Protein AF-I0K6R4-F1 (afdb_monomer_lite)

Secondary structure (DSSP, 8-state):
-PPPPPHHHHHHHHHHHHHHHHHHHHHHH-SSS-SS-HHHHHHHHHHHHHHHHHHHHHSPP--------

Radius of gyration: 17.39 Å; chains: 1; bounding box: 51×17×47 Å

Sequence (69 aa):
MAKQITLEQEIKELERELSMRRSVYPEWSKGPKPRLKPDTADHRIACLESTLARLKRMAPAKPEQASIF

Foldseek 3Di:
DPDDQDLVNVLVVLVVVLVVLVVPVVQQCDDPDHVAPPVRSVVVSVVSVVVSVVSVVVPPPPPPPPPPD

Organism: NCBI:txid1166018

pLDDT: mean 87.58, std 16.07, range [44.56, 98.19]

Structure (mmCIF, N/CA/C/O backbone):
data_AF-I0K6R4-F1
#
_entry.id   AF-I0K6R4-F1
#
loop_
_atom_site.group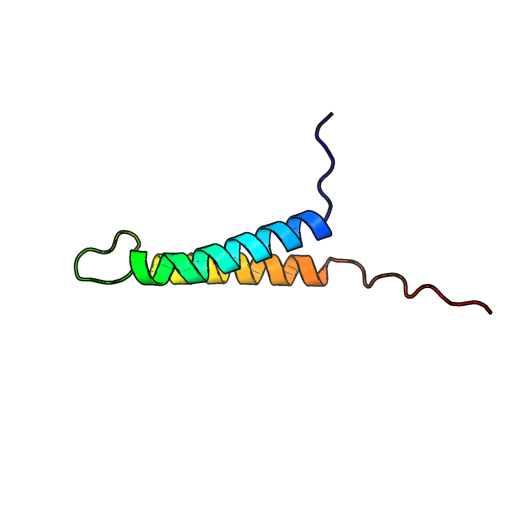_PDB
_atom_site.id
_atom_site.type_symbol
_atom_site.label_atom_id
_atom_site.label_alt_id
_atom_site.label_comp_id
_atom_site.label_asym_id
_atom_site.label_entity_id
_atom_site.label_seq_id
_atom_site.pdbx_PDB_ins_code
_atom_site.Cartn_x
_atom_site.Cartn_y
_atom_site.Cartn_z
_atom_site.occu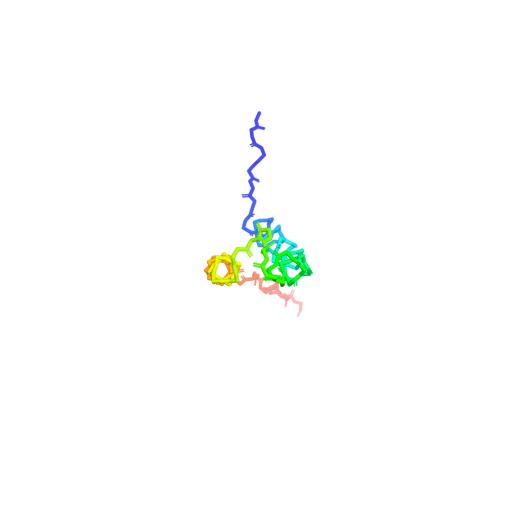pancy
_atom_site.B_iso_or_equiv
_atom_site.auth_seq_id
_atom_site.auth_comp_id
_atom_site.auth_asym_id
_atom_site.auth_atom_id
_atom_site.pdbx_PDB_model_num
ATOM 1 N N . MET A 1 1 ? 7.193 8.045 26.095 1.00 44.56 1 MET A N 1
ATOM 2 C CA . MET A 1 1 ? 5.957 7.260 25.891 1.00 44.56 1 MET A CA 1
ATOM 3 C C . MET A 1 1 ? 5.737 7.142 24.391 1.00 44.56 1 MET A C 1
ATOM 5 O O . MET A 1 1 ? 5.532 8.171 23.756 1.00 44.56 1 MET A O 1
ATOM 9 N N . ALA A 1 2 ? 5.874 5.952 23.800 1.00 57.44 2 ALA A N 1
ATOM 10 C CA . ALA A 1 2 ? 5.488 5.761 22.401 1.00 57.44 2 ALA A CA 1
ATOM 11 C C . ALA A 1 2 ? 3.971 5.973 22.301 1.00 57.44 2 ALA A C 1
ATOM 13 O O . ALA A 1 2 ? 3.217 5.389 23.077 1.00 57.44 2 ALA A O 1
ATOM 14 N N . LYS A 1 3 ? 3.528 6.869 21.416 1.00 74.81 3 LYS A N 1
ATOM 15 C CA . LYS A 1 3 ? 2.101 7.115 21.186 1.00 74.81 3 LYS A CA 1
ATOM 16 C C . LYS A 1 3 ? 1.505 5.814 20.639 1.00 74.81 3 LYS A C 1
ATOM 18 O O . LYS A 1 3 ? 1.995 5.321 19.628 1.00 74.81 3 LYS A O 1
ATOM 23 N N . GLN A 1 4 ? 0.513 5.239 21.319 1.00 84.25 4 GLN A N 1
ATOM 24 C CA . GLN A 1 4 ? -0.155 4.031 20.834 1.00 84.25 4 GLN A CA 1
ATOM 25 C C . GLN A 1 4 ? -0.845 4.360 19.505 1.00 84.25 4 GLN A C 1
ATOM 27 O O . GLN A 1 4 ? -1.688 5.257 19.456 1.00 84.25 4 GLN A O 1
ATOM 32 N N . ILE A 1 5 ? -0.435 3.683 18.433 1.00 89.69 5 ILE A N 1
ATOM 33 C CA . ILE A 1 5 ? -1.017 3.850 17.102 1.00 89.69 5 ILE A CA 1
ATOM 34 C C . ILE A 1 5 ? -2.322 3.055 17.050 1.00 89.69 5 ILE A C 1
ATOM 36 O O . ILE A 1 5 ? -2.372 1.905 17.487 1.00 89.69 5 ILE A O 1
ATOM 40 N N . THR A 1 6 ? -3.391 3.682 16.566 1.00 91.94 6 THR A N 1
ATOM 41 C CA . THR A 1 6 ? -4.699 3.029 16.421 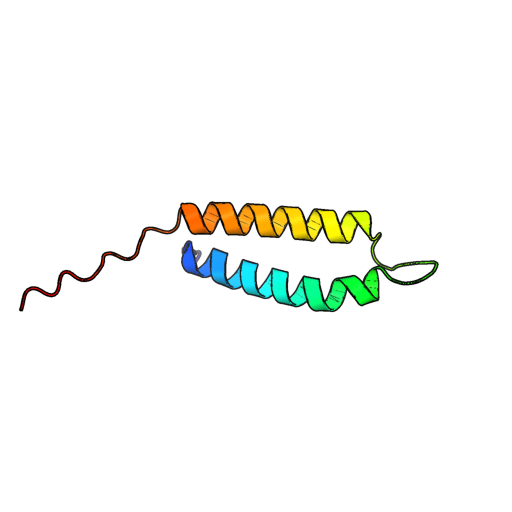1.00 91.94 6 THR A CA 1
ATOM 42 C C . THR A 1 6 ? -4.832 2.363 15.052 1.00 91.94 6 THR A C 1
ATOM 44 O O . THR A 1 6 ? -4.214 2.803 14.084 1.00 91.94 6 THR A O 1
ATOM 47 N N . LEU A 1 7 ? -5.705 1.353 14.930 1.00 92.19 7 LEU A N 1
ATOM 48 C CA . LEU A 1 7 ? -6.005 0.716 13.636 1.00 92.19 7 LEU A CA 1
ATOM 49 C C . LEU A 1 7 ? -6.459 1.732 12.576 1.00 92.19 7 LEU A C 1
ATOM 51 O O . LEU A 1 7 ? -6.097 1.616 11.411 1.00 92.19 7 LEU A O 1
ATOM 55 N N . GLU A 1 8 ? -7.217 2.759 12.970 1.00 91.56 8 GLU A N 1
ATOM 56 C CA . GLU A 1 8 ? -7.628 3.834 12.059 1.00 91.56 8 GLU A CA 1
ATOM 57 C C . GLU A 1 8 ? -6.431 4.628 11.521 1.00 91.56 8 GLU A C 1
ATOM 59 O O . GLU A 1 8 ? -6.406 4.990 10.344 1.00 91.56 8 GLU A O 1
ATOM 64 N N . GLN A 1 9 ? -5.424 4.882 12.362 1.00 93.31 9 GLN A N 1
ATOM 65 C CA . GLN A 1 9 ? -4.192 5.550 11.944 1.00 93.31 9 GLN A CA 1
ATOM 66 C C . GLN A 1 9 ? -3.383 4.667 10.989 1.00 93.31 9 GLN A C 1
ATOM 68 O O . GLN A 1 9 ? -2.924 5.164 9.962 1.00 93.31 9 GLN A O 1
ATOM 73 N N . GLU A 1 10 ? -3.265 3.366 11.274 1.00 95.06 10 GLU A N 1
ATOM 74 C CA . GLU A 1 10 ? -2.590 2.414 10.379 1.00 95.06 10 GLU A CA 1
ATOM 75 C C . GLU A 1 10 ? -3.275 2.340 9.010 1.00 95.06 10 GLU A C 1
ATOM 77 O O . GLU A 1 10 ? -2.611 2.421 7.976 1.00 95.06 10 GLU A O 1
ATOM 82 N N . ILE A 1 11 ? -4.609 2.239 8.995 1.00 95.44 11 ILE A N 1
ATOM 83 C CA . ILE A 1 11 ? -5.418 2.214 7.770 1.00 95.44 11 ILE A CA 1
ATOM 84 C C . ILE A 1 11 ? -5.193 3.492 6.960 1.00 95.44 11 ILE A C 1
ATOM 86 O O . ILE A 1 11 ? -4.906 3.409 5.766 1.00 95.44 11 ILE A O 1
ATOM 90 N N . LYS A 1 12 ? -5.275 4.665 7.598 1.00 95.75 12 LYS A N 1
ATOM 91 C CA . LYS A 1 12 ? -5.129 5.958 6.917 1.00 95.75 12 LYS A CA 1
ATOM 92 C C . LYS A 1 12 ? -3.740 6.138 6.302 1.00 95.75 12 LYS A C 1
ATOM 94 O O . LYS A 1 12 ? -3.628 6.608 5.168 1.00 95.75 12 LYS A O 1
ATOM 99 N N . GLU A 1 13 ? -2.686 5.756 7.018 1.00 97.44 13 GLU A N 1
ATOM 100 C CA . GLU A 1 13 ? -1.322 5.834 6.487 1.00 97.44 13 GLU A CA 1
ATOM 101 C C . GLU A 1 13 ? -1.096 4.840 5.342 1.00 97.44 13 GLU A C 1
ATOM 103 O O . GLU A 1 13 ? -0.493 5.196 4.329 1.00 97.44 13 GLU A O 1
ATOM 108 N N . LEU A 1 14 ? -1.641 3.622 5.432 1.00 97.00 14 LEU A N 1
ATOM 109 C CA . LEU A 1 14 ? -1.554 2.642 4.345 1.00 97.00 14 LEU A CA 1
ATOM 110 C C . LEU A 1 14 ? -2.322 3.073 3.091 1.00 97.00 14 LEU A C 1
ATOM 112 O O . LEU A 1 14 ? -1.842 2.854 1.980 1.00 97.00 14 LEU A O 1
ATOM 116 N N . GLU A 1 15 ? -3.486 3.706 3.242 1.00 97.38 15 GLU A N 1
ATOM 117 C CA . GLU A 1 15 ? -4.230 4.290 2.119 1.00 97.38 15 GLU A CA 1
ATOM 118 C C . GLU A 1 15 ? -3.440 5.409 1.438 1.00 97.38 15 GLU A C 1
ATOM 120 O O . GLU A 1 15 ? -3.339 5.440 0.206 1.00 97.38 15 GLU A O 1
ATOM 125 N N . ARG A 1 16 ? -2.830 6.298 2.232 1.00 97.62 16 ARG A N 1
ATOM 126 C CA . ARG A 1 16 ? -1.948 7.356 1.727 1.00 97.62 16 ARG A CA 1
ATOM 127 C C . ARG A 1 16 ? -0.762 6.767 0.962 1.00 97.62 16 ARG A C 1
ATOM 129 O O . ARG A 1 16 ? -0.485 7.201 -0.156 1.00 97.62 16 ARG A O 1
ATOM 136 N N . GLU A 1 17 ? -0.095 5.769 1.532 1.00 97.75 17 GLU A N 1
ATOM 137 C CA . GLU A 1 17 ? 1.056 5.107 0.916 1.00 97.75 17 GLU A CA 1
ATOM 138 C C . GLU A 1 17 ? 0.679 4.412 -0.399 1.00 97.75 17 GLU A C 1
ATOM 140 O O . GLU A 1 17 ? 1.377 4.565 -1.403 1.00 97.75 17 GLU A O 1
ATOM 145 N N . LEU A 1 18 ? -0.446 3.690 -0.435 1.00 97.44 18 LEU A N 1
ATOM 146 C CA . LEU A 1 18 ? -0.952 3.067 -1.661 1.00 97.44 18 LEU A CA 1
ATOM 147 C C . LEU A 1 18 ? -1.254 4.101 -2.744 1.00 97.44 18 LEU A C 1
ATOM 149 O O . LEU A 1 18 ? -0.875 3.897 -3.897 1.00 97.44 18 LEU A O 1
ATOM 153 N N . SER A 1 19 ? -1.893 5.214 -2.382 1.00 97.69 19 SER A N 1
ATOM 154 C CA . SER A 1 19 ? -2.175 6.313 -3.310 1.00 97.69 19 SER A CA 1
ATOM 155 C C . SER A 1 19 ? -0.886 6.886 -3.909 1.00 97.69 19 SER A C 1
ATOM 157 O O . SER A 1 19 ? -0.747 6.987 -5.130 1.00 97.69 19 SER A O 1
ATOM 159 N N . MET A 1 20 ? 0.112 7.161 -3.063 1.00 97.75 20 MET A N 1
ATOM 160 C CA . MET A 1 20 ? 1.420 7.638 -3.514 1.00 97.75 20 MET A CA 1
ATOM 161 C C . MET A 1 20 ? 2.107 6.633 -4.440 1.00 97.75 20 MET A C 1
ATOM 163 O O . MET A 1 20 ? 2.570 7.000 -5.519 1.00 97.75 20 MET A O 1
ATOM 167 N N . ARG A 1 21 ? 2.158 5.354 -4.057 1.00 97.25 21 ARG A N 1
ATOM 168 C CA . ARG A 1 21 ? 2.824 4.314 -4.853 1.00 97.25 21 ARG A CA 1
ATOM 169 C C . ARG A 1 21 ? 2.146 4.087 -6.193 1.00 97.25 21 ARG A C 1
ATOM 171 O O . ARG A 1 21 ? 2.850 3.979 -7.188 1.00 97.25 21 ARG A O 1
ATOM 178 N N . ARG A 1 22 ? 0.813 4.086 -6.251 1.00 96.31 22 ARG A N 1
ATOM 179 C CA . ARG A 1 22 ? 0.067 3.979 -7.516 1.00 96.31 22 ARG A CA 1
ATOM 180 C C . ARG A 1 22 ? 0.359 5.139 -8.4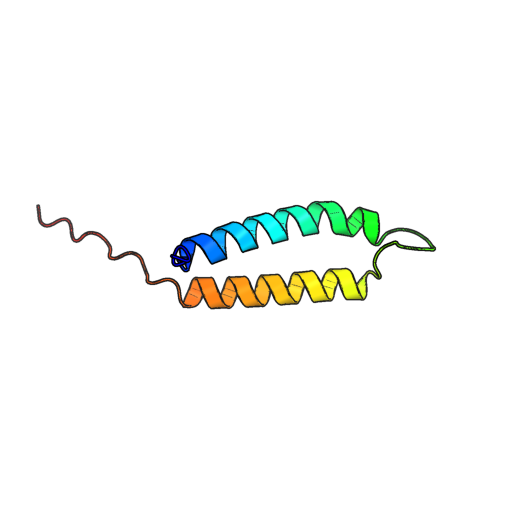71 1.00 96.31 22 ARG A C 1
ATOM 182 O O . ARG A 1 22 ? 0.321 4.937 -9.676 1.00 96.31 22 ARG A O 1
ATOM 189 N N . SER A 1 23 ? 0.693 6.317 -7.944 1.00 96.50 23 SER A N 1
ATOM 190 C CA . SER A 1 23 ? 1.119 7.469 -8.748 1.00 96.50 23 SER A CA 1
ATOM 191 C C . SER A 1 23 ? 2.585 7.366 -9.202 1.00 96.50 23 SER A C 1
ATOM 193 O O . SER A 1 23 ? 2.907 7.632 -10.356 1.00 96.50 23 SER A O 1
ATOM 195 N N . VAL A 1 24 ? 3.490 6.931 -8.318 1.00 96.69 24 VAL A N 1
ATOM 196 C CA . VAL A 1 24 ? 4.946 6.954 -8.562 1.00 96.69 24 VAL A CA 1
ATOM 197 C C . VAL A 1 24 ? 5.461 5.718 -9.313 1.00 96.69 24 VAL A C 1
ATOM 199 O O . VAL A 1 24 ? 6.362 5.820 -10.147 1.00 96.69 24 VAL A O 1
ATOM 202 N N . TYR A 1 25 ? 4.924 4.533 -9.018 1.00 96.62 25 TYR A N 1
ATOM 203 C CA . TYR A 1 25 ? 5.425 3.263 -9.555 1.00 96.62 25 TYR A CA 1
ATOM 204 C C . TYR A 1 25 ? 5.317 3.133 -11.078 1.00 96.62 25 TYR A C 1
ATOM 206 O O . TYR A 1 25 ? 6.266 2.595 -11.654 1.00 96.62 25 TYR A O 1
ATOM 214 N N . PRO A 1 26 ? 4.265 3.629 -11.758 1.00 95.12 26 PRO A N 1
ATOM 215 C CA . PRO A 1 26 ? 4.205 3.590 -13.218 1.00 95.12 26 PRO A CA 1
ATOM 216 C C . PRO A 1 26 ? 5.419 4.257 -13.877 1.00 95.12 26 PRO A C 1
ATOM 218 O O . PRO A 1 26 ? 6.061 3.662 -14.737 1.00 95.12 26 PRO A O 1
ATOM 2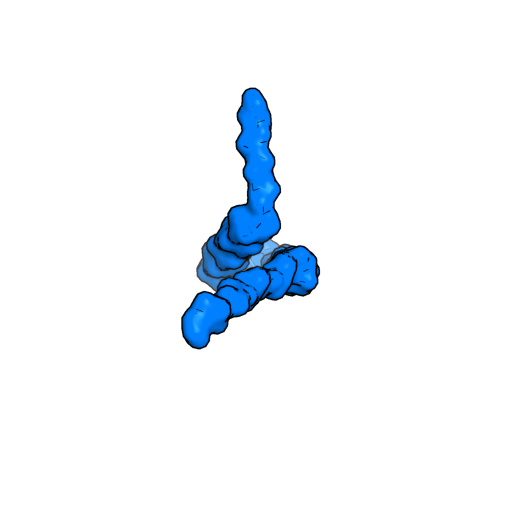21 N N . GLU A 1 27 ? 5.815 5.440 -13.404 1.00 95.94 27 GLU A N 1
ATOM 222 C CA . GLU A 1 27 ? 6.988 6.144 -13.935 1.00 95.94 27 GLU A CA 1
ATOM 223 C C . GLU A 1 27 ? 8.301 5.434 -13.588 1.00 95.94 27 GLU A C 1
ATOM 225 O O . GLU A 1 27 ? 9.236 5.401 -14.385 1.00 95.94 27 GLU A O 1
ATOM 230 N N . TRP A 1 28 ? 8.391 4.820 -12.408 1.00 96.75 28 TRP A N 1
ATOM 231 C CA . TRP A 1 28 ? 9.610 4.124 -11.982 1.00 96.75 28 TRP A CA 1
ATOM 232 C C . TRP A 1 28 ? 9.793 2.753 -12.634 1.00 96.75 28 TRP A C 1
ATOM 234 O O . TRP A 1 28 ? 10.920 2.253 -12.675 1.00 96.75 28 TRP A O 1
ATOM 244 N N . SER A 1 29 ? 8.709 2.154 -13.126 1.00 96.12 29 SER A N 1
ATOM 245 C CA . SER A 1 29 ? 8.698 0.830 -13.753 1.00 96.12 29 SER A CA 1
ATOM 246 C C . SER A 1 29 ? 8.736 0.855 -15.279 1.00 96.12 29 SER A C 1
ATOM 248 O O . SER A 1 29 ? 8.942 -0.184 -15.905 1.00 96.12 29 SER A O 1
ATOM 250 N N . LYS A 1 30 ? 8.610 2.036 -15.889 1.00 93.25 30 LYS A N 1
ATOM 251 C CA . LYS A 1 30 ? 8.633 2.208 -17.341 1.00 93.25 30 LYS A CA 1
ATOM 252 C C . LYS A 1 30 ? 10.057 2.228 -17.914 1.00 93.25 30 LYS A C 1
ATOM 254 O O . LYS A 1 30 ? 11.014 2.668 -17.279 1.00 93.25 30 LYS A O 1
ATOM 259 N N . GLY A 1 31 ? 10.166 1.827 -19.180 1.00 91.12 31 GLY A N 1
ATOM 260 C CA . GLY A 1 31 ? 11.366 1.985 -20.003 1.00 91.12 31 GLY A CA 1
ATOM 261 C C . GLY A 1 31 ? 12.322 0.783 -19.986 1.00 91.12 31 GLY A C 1
ATOM 262 O O . GLY A 1 31 ? 12.090 -0.197 -19.284 1.00 91.12 31 GLY A O 1
ATOM 263 N N . PRO A 1 32 ? 13.412 0.844 -20.774 1.00 90.25 32 PRO A N 1
ATOM 264 C CA . PRO A 1 32 ? 14.324 -0.287 -20.982 1.00 90.25 32 PRO A CA 1
ATOM 265 C C . PRO A 1 32 ? 15.248 -0.579 -19.786 1.00 90.25 32 PRO A C 1
ATOM 267 O O . PRO A 1 32 ? 15.823 -1.661 -19.700 1.00 90.25 32 PRO A O 1
ATOM 270 N N . LYS A 1 33 ? 15.415 0.379 -18.866 1.00 93.31 33 LYS A N 1
ATOM 271 C CA . LYS A 1 33 ? 16.170 0.231 -17.610 1.00 93.31 33 LYS A CA 1
ATOM 272 C C . LYS A 1 33 ? 15.383 0.888 -16.470 1.00 93.31 33 LYS A C 1
ATOM 274 O O . LYS A 1 33 ? 15.690 2.023 -16.100 1.00 93.31 33 LYS A O 1
ATOM 279 N N . PRO A 1 34 ? 14.334 0.226 -15.961 1.00 94.94 34 PRO A N 1
ATOM 280 C CA . PRO A 1 34 ? 13.457 0.825 -14.968 1.00 94.94 34 PRO A CA 1
ATOM 281 C C . PRO A 1 34 ? 14.158 0.959 -13.610 1.00 94.94 34 PRO A C 1
ATOM 283 O O . PRO A 1 34 ? 15.009 0.145 -13.246 1.00 94.94 34 PRO A O 1
ATOM 286 N N . ARG A 1 35 ? 13.769 1.975 -12.832 1.00 95.25 35 ARG A N 1
ATOM 287 C CA . ARG A 1 35 ? 14.236 2.168 -11.444 1.00 95.25 35 ARG A CA 1
ATOM 288 C C . ARG A 1 35 ? 13.660 1.115 -10.496 1.00 95.25 35 ARG A C 1
ATOM 290 O O . ARG A 1 35 ? 14.252 0.827 -9.460 1.00 95.25 35 ARG A O 1
ATOM 297 N N . LEU A 1 36 ? 12.509 0.547 -10.848 1.00 95.56 36 LEU A N 1
ATOM 298 C CA . LEU A 1 36 ? 11.822 -0.511 -10.122 1.00 95.56 36 LEU A CA 1
ATOM 299 C C . LEU A 1 36 ? 11.300 -1.540 -11.127 1.00 95.56 36 LEU A C 1
ATOM 301 O O . LEU A 1 36 ? 10.611 -1.172 -12.067 1.00 95.56 36 LEU A O 1
ATOM 305 N N . LYS A 1 37 ? 11.594 -2.830 -10.944 1.00 96.38 37 LYS A N 1
ATOM 306 C CA . LYS A 1 37 ? 11.037 -3.864 -11.833 1.00 96.38 37 LYS A CA 1
ATOM 307 C C . LYS A 1 37 ? 9.497 -3.857 -11.754 1.00 96.38 37 LYS A C 1
ATOM 309 O O . LYS A 1 37 ? 9.001 -3.841 -10.624 1.00 96.38 37 LYS A O 1
ATOM 314 N N . PRO A 1 38 ? 8.764 -3.924 -12.884 1.00 93.38 38 PRO A N 1
ATOM 315 C CA . PRO A 1 38 ? 7.297 -3.957 -12.896 1.00 93.38 38 PRO A CA 1
ATOM 316 C C . PRO A 1 38 ? 6.710 -4.999 -11.935 1.00 93.38 38 PRO A C 1
ATOM 318 O O . PRO A 1 38 ? 6.001 -4.631 -11.007 1.00 93.38 38 PRO A O 1
ATOM 321 N N . ASP A 1 39 ? 7.162 -6.254 -12.013 1.00 95.38 39 ASP A N 1
ATOM 322 C CA . ASP A 1 39 ? 6.681 -7.329 -11.128 1.00 95.38 39 ASP A CA 1
ATOM 323 C C . ASP A 1 39 ? 6.903 -7.028 -9.636 1.00 95.38 39 ASP A C 1
ATOM 325 O O . ASP A 1 39 ? 6.121 -7.414 -8.770 1.00 95.38 39 ASP A O 1
ATOM 329 N N . THR A 1 40 ? 7.986 -6.315 -9.308 1.00 96.25 40 THR A N 1
ATOM 330 C CA . THR A 1 40 ? 8.263 -5.894 -7.928 1.00 96.25 40 THR A CA 1
ATOM 331 C C . THR A 1 40 ? 7.344 -4.754 -7.497 1.00 96.25 40 THR A C 1
ATOM 333 O O . THR A 1 40 ? 6.942 -4.709 -6.335 1.00 96.25 40 THR A O 1
ATOM 336 N N . ALA A 1 41 ? 7.025 -3.830 -8.404 1.00 95.88 41 ALA A N 1
ATOM 337 C CA . ALA A 1 41 ? 6.061 -2.766 -8.161 1.00 95.88 41 ALA A CA 1
ATOM 338 C C . ALA A 1 41 ? 4.675 -3.355 -7.862 1.00 95.88 41 ALA A C 1
ATOM 340 O O . ALA A 1 41 ? 4.093 -3.043 -6.819 1.00 95.88 41 ALA A O 1
ATOM 341 N N . ASP A 1 42 ? 4.221 -4.280 -8.707 1.00 95.81 42 ASP A N 1
ATOM 342 C CA . ASP A 1 42 ? 2.924 -4.944 -8.587 1.00 95.81 42 ASP A CA 1
ATOM 343 C C . ASP A 1 42 ? 2.841 -5.784 -7.314 1.00 95.81 42 ASP A C 1
ATOM 345 O O . ASP A 1 42 ? 1.902 -5.639 -6.530 1.00 95.81 42 ASP A O 1
ATOM 349 N N . HIS A 1 43 ? 3.869 -6.590 -7.031 1.00 97.44 43 HIS A N 1
ATOM 350 C CA . HIS A 1 43 ? 3.922 -7.384 -5.805 1.00 97.44 43 HIS A CA 1
ATOM 351 C C . HIS A 1 43 ? 3.847 -6.508 -4.545 1.00 97.44 43 HIS A C 1
ATOM 353 O O . HIS A 1 43 ? 3.128 -6.822 -3.595 1.00 97.44 43 HIS A O 1
ATOM 359 N N . ARG A 1 44 ? 4.560 -5.374 -4.527 1.00 97.50 44 ARG A N 1
ATOM 360 C CA . ARG A 1 44 ? 4.525 -4.435 -3.395 1.00 97.50 44 ARG A CA 1
ATOM 361 C C . ARG A 1 44 ? 3.149 -3.803 -3.216 1.00 97.50 44 ARG A C 1
ATOM 363 O O . ARG A 1 44 ? 2.718 -3.657 -2.073 1.00 97.50 44 ARG A O 1
ATOM 370 N N . ILE A 1 45 ? 2.479 -3.426 -4.305 1.00 97.56 45 ILE A N 1
ATOM 371 C CA . ILE A 1 45 ? 1.107 -2.905 -4.257 1.00 97.56 45 ILE A CA 1
ATOM 372 C C . ILE A 1 45 ? 0.165 -3.983 -3.708 1.00 97.56 45 ILE A C 1
ATOM 374 O O . ILE A 1 45 ? -0.528 -3.727 -2.726 1.00 97.56 45 ILE A O 1
ATOM 378 N N . ALA A 1 46 ? 0.220 -5.204 -4.243 1.00 97.75 46 ALA A N 1
ATOM 379 C CA . ALA A 1 46 ? -0.630 -6.314 -3.814 1.00 97.75 46 ALA A CA 1
ATOM 380 C C . ALA A 1 46 ? -0.464 -6.648 -2.319 1.00 97.75 46 ALA A C 1
ATOM 382 O O . ALA A 1 46 ? -1.445 -6.860 -1.603 1.00 97.75 46 ALA A O 1
ATOM 383 N N . CYS A 1 47 ? 0.770 -6.646 -1.806 1.00 98.19 47 CYS A N 1
ATOM 384 C CA . CYS A 1 47 ? 1.038 -6.868 -0.382 1.00 98.19 47 CYS A CA 1
ATOM 385 C C . CYS A 1 47 ? 0.429 -5.775 0.514 1.00 98.19 47 CYS A C 1
ATOM 387 O O . CYS A 1 47 ? -0.121 -6.078 1.580 1.00 98.19 47 CYS A O 1
ATOM 389 N N . LEU A 1 48 ? 0.507 -4.510 0.092 1.00 97.56 48 LEU A N 1
ATOM 390 C CA . LEU A 1 48 ? -0.094 -3.393 0.822 1.00 97.56 48 LEU A CA 1
ATOM 391 C C . LEU A 1 48 ? -1.622 -3.443 0.780 1.00 97.56 48 LEU A C 1
ATOM 393 O O . LEU A 1 48 ? -2.257 -3.275 1.818 1.00 97.56 48 LEU A O 1
ATOM 397 N N . GLU A 1 49 ? -2.213 -3.733 -0.378 1.00 97.69 49 GLU A N 1
ATOM 398 C CA . GLU A 1 49 ? -3.663 -3.897 -0.531 1.00 97.69 49 GLU A CA 1
ATOM 399 C C . GLU A 1 49 ? -4.196 -5.038 0.336 1.00 97.69 49 GLU A C 1
ATOM 401 O O . GLU A 1 49 ? -5.179 -4.864 1.057 1.00 97.69 49 GLU A O 1
ATOM 406 N N . SER A 1 50 ? -3.507 -6.182 0.338 1.00 97.88 50 SER A N 1
ATOM 407 C CA . SER A 1 50 ? -3.838 -7.323 1.196 1.00 97.88 50 SER A CA 1
ATOM 408 C C . SER A 1 50 ? -3.778 -6.951 2.681 1.00 97.88 50 SER A C 1
ATOM 410 O O . SER A 1 50 ? -4.675 -7.286 3.459 1.00 97.88 50 SER A O 1
ATOM 412 N N . THR A 1 51 ? -2.757 -6.192 3.087 1.00 96.75 51 THR A N 1
ATOM 413 C CA . THR A 1 51 ? -2.614 -5.729 4.473 1.00 96.75 51 THR A CA 1
ATOM 414 C C . THR A 1 51 ? -3.722 -4.761 4.860 1.00 96.75 51 THR A C 1
ATOM 416 O O . THR A 1 51 ? -4.369 -4.965 5.886 1.00 96.75 51 THR A O 1
ATOM 419 N N . LEU A 1 52 ? -4.005 -3.774 4.011 1.00 95.81 52 LEU A N 1
ATOM 420 C CA . LEU A 1 52 ? -5.095 -2.828 4.212 1.00 95.81 52 LEU A CA 1
ATOM 421 C C . LEU A 1 52 ? -6.445 -3.547 4.330 1.00 95.81 52 LEU A C 1
ATOM 423 O O . LEU A 1 52 ? -7.233 -3.238 5.221 1.00 95.81 52 LEU A O 1
ATOM 427 N N . ALA A 1 53 ? -6.703 -4.540 3.476 1.00 95.56 53 ALA A N 1
ATOM 428 C CA . ALA A 1 53 ? -7.924 -5.334 3.526 1.00 95.56 53 ALA A CA 1
ATOM 429 C C . ALA A 1 53 ? -8.065 -6.101 4.850 1.00 95.56 53 ALA A C 1
ATOM 431 O O . ALA A 1 53 ? -9.160 -6.153 5.405 1.00 95.56 53 ALA A O 1
ATOM 432 N N . ARG A 1 54 ? -6.975 -6.671 5.386 1.00 96.12 54 ARG A N 1
ATOM 433 C CA . ARG A 1 54 ? -6.994 -7.322 6.708 1.00 96.12 54 ARG A CA 1
ATOM 434 C C . ARG A 1 54 ? -7.297 -6.326 7.822 1.00 96.12 54 ARG A C 1
ATOM 436 O O . ARG A 1 54 ? -8.187 -6.591 8.623 1.00 96.12 54 ARG A O 1
ATOM 443 N N . LEU A 1 55 ? -6.628 -5.174 7.834 1.00 94.00 55 LEU A N 1
ATOM 444 C CA . LEU A 1 55 ? -6.847 -4.150 8.859 1.00 94.00 55 LEU A CA 1
ATOM 445 C C . LEU A 1 55 ? -8.278 -3.611 8.829 1.00 94.00 55 LEU A C 1
ATOM 447 O O . LEU A 1 55 ? -8.902 -3.484 9.876 1.00 94.00 55 LEU A O 1
ATOM 451 N N . LYS A 1 56 ? -8.847 -3.387 7.639 1.00 92.12 56 LYS A N 1
ATOM 452 C CA . LYS A 1 56 ? -10.248 -2.965 7.490 1.00 92.12 56 LYS A CA 1
ATOM 453 C C . LYS A 1 56 ? -11.252 -3.987 8.029 1.00 92.12 56 LYS A C 1
ATOM 455 O O . LYS A 1 56 ? -12.294 -3.580 8.520 1.00 92.12 56 LYS A O 1
ATOM 460 N N . ARG A 1 57 ? -10.951 -5.290 7.966 1.00 92.25 57 ARG A N 1
ATOM 461 C CA . ARG A 1 57 ? -11.788 -6.337 8.590 1.00 92.25 57 ARG A CA 1
ATOM 462 C C . ARG A 1 57 ? -11.655 -6.372 10.113 1.00 92.25 57 ARG A C 1
ATOM 464 O O . ARG A 1 57 ? -12.575 -6.817 10.783 1.00 92.25 57 ARG A O 1
ATOM 471 N N . MET A 1 58 ? -10.499 -5.966 10.637 1.00 89.94 58 MET A N 1
ATOM 472 C CA . MET A 1 58 ? -10.219 -5.923 12.075 1.00 89.94 58 MET A CA 1
ATOM 473 C C . MET A 1 58 ? -10.710 -4.634 12.732 1.00 89.94 58 MET A C 1
ATOM 475 O O . MET A 1 58 ? -10.922 -4.617 13.943 1.00 89.94 58 MET A O 1
ATOM 479 N N . ALA A 1 59 ? -10.868 -3.557 11.957 1.00 81.81 59 ALA A N 1
ATOM 480 C CA . ALA A 1 59 ? -11.459 -2.326 12.444 1.00 81.81 59 ALA A CA 1
ATOM 481 C C . ALA A 1 59 ? -12.873 -2.640 12.960 1.00 81.81 59 ALA A C 1
ATOM 483 O O . ALA A 1 59 ? -13.677 -3.198 12.206 1.00 81.81 59 ALA A O 1
ATOM 484 N N . PRO A 1 60 ? -13.184 -2.334 14.232 1.00 69.88 60 PRO A N 1
ATOM 485 C CA . PRO A 1 60 ? -14.520 -2.568 14.751 1.00 69.88 60 PRO A CA 1
ATOM 486 C C . PRO A 1 60 ? -15.514 -1.807 13.874 1.00 69.88 60 PRO A C 1
ATOM 488 O O . PRO A 1 60 ? -15.272 -0.647 13.525 1.00 69.88 60 PRO A O 1
ATOM 491 N N . ALA A 1 61 ? -16.633 -2.446 13.516 1.00 60.34 61 ALA A N 1
ATOM 492 C CA . ALA A 1 61 ? -17.791 -1.702 13.042 1.00 60.34 61 ALA A CA 1
ATOM 493 C C . ALA A 1 61 ? -18.031 -0.621 14.096 1.00 60.34 61 ALA A C 1
ATOM 495 O O . ALA A 1 61 ? -18.177 -0.958 15.275 1.00 60.34 61 ALA A O 1
ATOM 496 N N . LYS A 1 62 ? -17.939 0.661 13.706 1.00 57.16 62 LYS A N 1
ATOM 497 C CA . LYS A 1 62 ? -18.251 1.776 14.607 1.00 57.16 62 LYS A CA 1
ATOM 498 C C . LYS A 1 62 ? -19.499 1.369 15.388 1.00 57.16 62 LYS A C 1
ATOM 500 O O . LYS A 1 62 ? -20.449 0.952 14.723 1.00 57.16 62 LYS A O 1
ATOM 505 N N . PRO A 1 63 ? -19.511 1.430 16.732 1.00 48.56 63 PRO A N 1
ATOM 506 C CA . PRO A 1 63 ? -20.764 1.269 17.438 1.00 48.56 63 PRO A CA 1
ATOM 507 C C . PRO A 1 63 ? -21.676 2.342 16.859 1.00 48.56 63 PRO A C 1
ATOM 509 O O . PRO A 1 63 ? -21.405 3.538 16.993 1.00 48.56 63 PRO A O 1
ATOM 512 N N . GLU A 1 64 ? -22.672 1.899 16.096 1.00 49.22 64 GLU A N 1
ATOM 513 C CA . GLU A 1 64 ? -23.786 2.726 15.685 1.00 49.22 64 GLU A CA 1
ATOM 514 C C . GLU A 1 64 ? -24.285 3.305 17.001 1.00 49.22 64 GLU A C 1
ATOM 516 O O . GLU A 1 64 ? -24.653 2.554 17.908 1.00 49.22 64 GLU A O 1
ATOM 521 N N . GLN A 1 65 ? -24.098 4.613 17.194 1.00 54.03 65 GLN A N 1
ATOM 522 C CA . GLN A 1 65 ? -24.596 5.279 18.384 1.00 54.03 65 GLN A CA 1
ATOM 523 C C . GLN A 1 65 ? -26.085 4.974 18.399 1.00 54.03 65 GLN A C 1
ATOM 525 O O . GLN A 1 65 ? -26.823 5.502 17.569 1.00 54.03 65 GLN A O 1
ATOM 530 N N . ALA A 1 66 ? -26.495 4.062 19.281 1.00 48.81 66 ALA A N 1
ATOM 531 C CA . ALA A 1 66 ? -27.887 3.781 19.539 1.00 48.81 66 ALA A CA 1
ATOM 532 C C . ALA A 1 66 ? -28.475 5.111 20.002 1.00 48.81 66 ALA A C 1
ATOM 534 O O . ALA A 1 66 ? -28.262 5.544 21.134 1.00 48.81 66 ALA A O 1
ATOM 535 N N . SER A 1 67 ? -29.105 5.818 19.068 1.00 49.94 67 SER A N 1
ATOM 536 C CA . SER A 1 67 ? -29.858 7.023 19.345 1.00 49.94 67 SER A CA 1
ATOM 537 C C . SER A 1 67 ? -31.078 6.568 20.127 1.00 49.94 67 SER A C 1
ATOM 539 O O . SER A 1 67 ? -32.073 6.149 19.545 1.00 49.94 67 SER A O 1
ATOM 541 N N . ILE A 1 68 ? -30.959 6.574 21.452 1.00 58.06 68 ILE A N 1
ATOM 542 C CA . ILE A 1 68 ? -32.087 6.417 22.361 1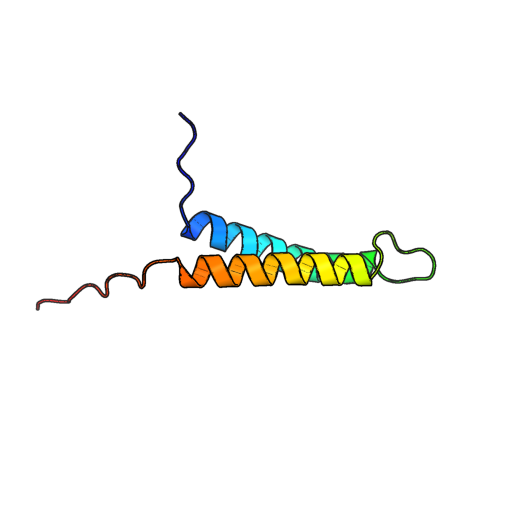.00 58.06 68 ILE A CA 1
ATOM 543 C C . ILE A 1 68 ? -32.671 7.822 22.532 1.00 58.06 68 ILE A C 1
ATOM 545 O O . ILE A 1 68 ? -32.303 8.543 23.459 1.00 58.06 68 ILE A O 1
ATOM 549 N N . PHE A 1 69 ? -33.511 8.225 21.583 1.00 50.75 69 PHE A N 1
ATOM 550 C CA . PHE A 1 69 ? -34.426 9.357 21.708 1.00 50.75 69 PHE A CA 1
ATOM 551 C C . PHE A 1 69 ? -35.806 8.912 21.243 1.00 50.75 69 PHE A C 1
ATOM 553 O O . PHE A 1 69 ? -35.867 8.223 20.199 1.00 50.75 69 PHE A O 1
#